Protein AF-A0A6J5TDZ0-F1 (afdb_monomer)

Structure (mmCIF, N/CA/C/O backbone):
data_AF-A0A6J5TDZ0-F1
#
_entry.id   AF-A0A6J5TDZ0-F1
#
loop_
_atom_site.group_PDB
_atom_site.id
_atom_site.type_symbol
_atom_site.label_atom_id
_atom_site.label_alt_id
_atom_site.label_comp_id
_atom_site.label_asym_id
_atom_site.label_entity_id
_atom_site.label_seq_id
_atom_site.pdbx_PDB_ins_code
_atom_site.Cartn_x
_atom_site.Cartn_y
_atom_site.Cartn_z
_atom_site.occupancy
_atom_site.B_iso_or_equiv
_atom_site.auth_seq_id
_atom_site.auth_comp_id
_atom_site.auth_asym_id
_atom_site.auth_atom_id
_atom_site.pdbx_PDB_model_num
ATOM 1 N N . MET A 1 1 ? 23.806 1.402 7.571 1.00 40.41 1 MET A N 1
ATOM 2 C CA . MET A 1 1 ? 22.646 2.144 8.131 1.00 40.41 1 MET A CA 1
ATOM 3 C C . MET A 1 1 ? 21.369 1.273 8.211 1.00 40.41 1 MET A C 1
ATOM 5 O O . MET A 1 1 ? 20.339 1.645 7.665 1.00 40.41 1 MET A O 1
ATOM 9 N N . ARG A 1 2 ? 21.398 0.113 8.899 1.00 49.47 2 ARG A N 1
ATOM 10 C CA . ARG A 1 2 ? 20.265 -0.851 8.990 1.00 49.47 2 ARG A CA 1
ATOM 11 C C . ARG A 1 2 ? 19.306 -0.626 10.178 1.00 49.47 2 ARG A C 1
ATOM 13 O O . ARG A 1 2 ? 18.254 -1.249 10.223 1.00 49.47 2 ARG A O 1
ATOM 20 N N . SER A 1 3 ? 19.619 0.272 11.116 1.00 47.19 3 SER A N 1
ATOM 21 C CA . SER A 1 3 ? 18.856 0.415 12.373 1.00 47.19 3 SER A CA 1
ATOM 22 C C . SER A 1 3 ? 17.467 1.052 12.222 1.00 47.19 3 SER A C 1
ATOM 24 O O . SER A 1 3 ? 16.607 0.864 13.075 1.00 47.19 3 SER A O 1
ATOM 26 N N . GLY A 1 4 ? 17.207 1.776 11.128 1.00 51.00 4 GLY A N 1
ATOM 27 C CA . GLY A 1 4 ? 15.941 2.494 10.943 1.00 51.00 4 GLY A CA 1
ATOM 28 C C . GLY A 1 4 ? 14.736 1.609 10.605 1.00 51.00 4 GLY A C 1
ATOM 29 O O . GLY A 1 4 ? 13.609 2.023 10.846 1.00 51.00 4 GLY A O 1
ATOM 30 N N . THR A 1 5 ? 14.938 0.409 10.052 1.00 53.19 5 THR A N 1
ATOM 31 C CA . THR A 1 5 ? 13.831 -0.474 9.638 1.00 53.19 5 THR A CA 1
ATOM 32 C C . THR A 1 5 ? 13.304 -1.338 10.783 1.00 53.19 5 THR A C 1
ATOM 34 O O . THR A 1 5 ? 12.101 -1.577 10.838 1.00 53.19 5 THR A O 1
ATOM 37 N N . CYS A 1 6 ? 14.162 -1.755 11.725 1.00 53.25 6 CYS A N 1
ATOM 38 C CA . CYS A 1 6 ? 13.733 -2.500 12.919 1.00 53.25 6 CYS A CA 1
ATOM 39 C C . CYS A 1 6 ? 12.890 -1.635 13.864 1.00 53.25 6 CYS A C 1
ATOM 41 O O . CYS A 1 6 ? 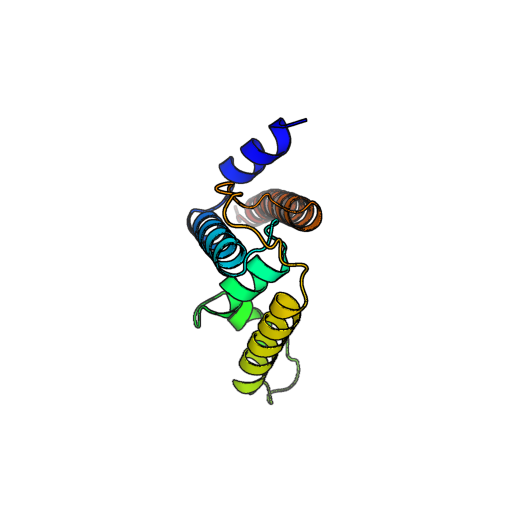11.834 -2.075 14.308 1.00 53.25 6 CYS A O 1
ATOM 43 N N . ALA A 1 7 ? 13.298 -0.384 14.106 1.00 55.41 7 ALA A N 1
ATOM 44 C CA . ALA A 1 7 ? 12.546 0.535 14.965 1.00 55.41 7 ALA A CA 1
ATOM 45 C C . ALA A 1 7 ? 11.157 0.878 14.395 1.00 55.41 7 ALA A C 1
ATOM 47 O O . ALA A 1 7 ? 10.223 1.141 15.146 1.00 55.41 7 ALA A O 1
ATOM 48 N N . VAL A 1 8 ? 10.998 0.853 13.065 1.00 58.56 8 VAL A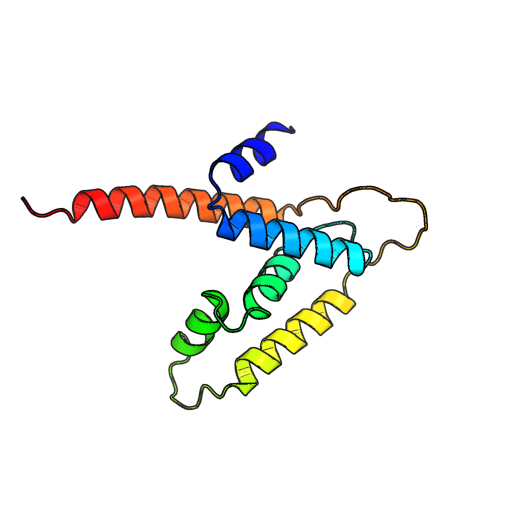 N 1
ATOM 49 C CA . VAL A 1 8 ? 9.695 1.074 12.426 1.00 58.56 8 VAL A CA 1
ATOM 50 C C . VAL A 1 8 ? 8.736 -0.086 12.685 1.00 58.56 8 VAL A C 1
ATOM 52 O O . VAL A 1 8 ? 7.568 0.156 12.962 1.00 58.56 8 VAL A O 1
ATOM 55 N N . GLN A 1 9 ? 9.213 -1.333 12.632 1.00 58.69 9 GLN A N 1
ATOM 56 C CA . GLN A 1 9 ? 8.363 -2.514 12.822 1.00 58.69 9 GLN A CA 1
ATOM 57 C C . GLN A 1 9 ? 7.905 -2.706 14.274 1.00 58.69 9 GLN A C 1
ATOM 59 O O . GLN A 1 9 ? 6.796 -3.181 14.492 1.00 58.69 9 GLN A O 1
ATOM 64 N N . GLN A 1 10 ? 8.715 -2.297 15.253 1.00 59.66 10 GLN A N 1
ATOM 65 C CA . GLN A 1 10 ? 8.424 -2.483 16.681 1.00 59.66 10 GLN A CA 1
ATOM 66 C C . GLN A 1 10 ? 7.285 -1.601 17.222 1.00 59.66 10 GLN A C 1
ATOM 68 O O . GLN A 1 10 ? 6.824 -1.825 18.334 1.00 59.66 10 GLN A O 1
ATOM 73 N N . THR A 1 11 ? 6.816 -0.608 16.461 1.00 70.62 11 THR A N 1
ATOM 74 C CA . THR A 1 11 ? 5.731 0.302 16.887 1.00 70.62 11 THR A CA 1
ATOM 75 C C . THR A 1 11 ? 4.453 0.144 16.063 1.00 70.62 11 THR A C 1
ATOM 77 O O . THR A 1 11 ? 3.506 0.904 16.247 1.00 70.62 11 THR A O 1
ATOM 80 N N . LEU A 1 12 ? 4.415 -0.798 15.118 1.00 79.19 12 LEU A N 1
ATOM 81 C CA . LEU A 1 12 ? 3.229 -1.011 14.293 1.00 79.19 12 LEU A CA 1
ATOM 82 C C . LEU A 1 12 ? 2.157 -1.773 15.064 1.00 79.19 12 LEU A C 1
ATOM 84 O O . LEU A 1 12 ? 2.445 -2.743 15.762 1.00 79.19 12 LEU A O 1
ATOM 88 N N . THR A 1 13 ? 0.898 -1.388 14.860 1.00 86.25 13 THR A N 1
ATOM 89 C CA . THR A 1 13 ? -0.231 -2.224 15.273 1.00 86.25 13 THR A CA 1
ATOM 90 C C . THR A 1 13 ? -0.210 -3.549 14.505 1.00 86.25 13 THR A C 1
ATOM 92 O O . THR A 1 13 ? 0.301 -3.626 13.381 1.00 86.25 13 THR A O 1
ATOM 95 N N . ALA A 1 14 ? -0.804 -4.598 15.082 1.00 87.50 14 ALA A N 1
ATOM 96 C CA . ALA A 1 14 ? -0.903 -5.907 14.431 1.00 87.50 14 ALA A CA 1
ATOM 97 C C . ALA A 1 14 ? -1.578 -5.818 13.047 1.00 87.50 14 ALA A C 1
ATOM 99 O O . ALA A 1 14 ? -1.132 -6.443 12.083 1.00 87.50 14 ALA A O 1
ATOM 100 N N . GLU A 1 15 ? -2.605 -4.973 12.920 1.00 87.69 15 GLU A N 1
ATOM 101 C CA . GLU A 1 15 ? -3.291 -4.713 11.653 1.00 87.69 15 GLU A CA 1
ATOM 102 C C . GLU A 1 15 ? -2.366 -4.058 10.619 1.00 87.69 15 GLU A C 1
ATOM 104 O O . GLU A 1 15 ? -2.294 -4.510 9.474 1.00 87.69 15 GLU A O 1
ATOM 109 N N . ALA A 1 16 ? -1.605 -3.031 11.016 1.00 89.50 16 ALA A N 1
ATOM 110 C CA . ALA A 1 16 ? -0.666 -2.354 10.124 1.00 89.50 16 ALA A CA 1
ATOM 111 C C . ALA A 1 16 ? 0.461 -3.295 9.664 1.00 89.50 16 ALA A C 1
ATOM 113 O O . ALA A 1 16 ? 0.832 -3.297 8.486 1.00 89.50 16 ALA A O 1
ATOM 114 N N . ALA A 1 17 ? 0.968 -4.141 10.565 1.00 91.19 17 ALA A N 1
ATOM 115 C CA . ALA A 1 17 ? 1.947 -5.170 10.227 1.00 91.19 17 ALA A CA 1
ATOM 116 C C . ALA A 1 17 ? 1.380 -6.194 9.226 1.00 91.19 17 ALA A C 1
ATOM 118 O O . ALA A 1 17 ? 2.054 -6.549 8.252 1.00 91.19 17 ALA A O 1
ATOM 119 N N . SER A 1 18 ? 0.124 -6.617 9.408 1.00 92.19 18 SER A N 1
ATOM 120 C CA . SER A 1 18 ? -0.570 -7.513 8.476 1.00 92.19 18 SER A CA 1
ATOM 121 C C . SER A 1 18 ? -0.703 -6.896 7.077 1.00 92.19 18 SER A C 1
ATOM 123 O O . SER A 1 18 ? -0.338 -7.521 6.077 1.00 92.19 18 SER A O 1
ATOM 125 N N . VAL A 1 19 ? -1.108 -5.624 6.987 1.00 93.81 19 VAL A N 1
ATOM 126 C CA . VAL A 1 19 ? -1.185 -4.887 5.712 1.00 93.81 19 VAL A CA 1
ATOM 127 C C . VAL A 1 19 ? 0.173 -4.837 5.007 1.00 93.81 19 VAL A C 1
ATOM 129 O O . VAL A 1 19 ? 0.247 -5.076 3.797 1.00 93.81 19 VAL A O 1
ATOM 132 N N . LEU A 1 20 ? 1.267 -4.579 5.731 1.00 93.94 20 LEU A N 1
ATOM 133 C CA . LEU A 1 20 ? 2.612 -4.596 5.142 1.00 93.94 20 LEU A CA 1
ATOM 134 C C . LEU A 1 20 ? 3.008 -5.993 4.644 1.00 93.94 20 LEU A C 1
ATOM 136 O O . LEU A 1 20 ? 3.563 -6.111 3.550 1.00 93.94 20 LEU A O 1
ATOM 140 N N . LYS A 1 21 ? 2.675 -7.057 5.382 1.00 94.00 21 LYS A N 1
ATOM 141 C CA . LYS A 1 21 ? 2.921 -8.448 4.962 1.00 94.00 21 LYS A CA 1
ATOM 142 C C . LYS A 1 21 ? 2.155 -8.808 3.684 1.00 94.00 21 LYS A C 1
ATOM 144 O O . LYS A 1 21 ? 2.710 -9.430 2.770 1.00 94.00 21 LYS A O 1
ATOM 149 N N . HIS A 1 22 ? 0.897 -8.389 3.579 1.00 95.50 22 HIS A N 1
ATOM 150 C CA . HIS A 1 22 ? 0.105 -8.564 2.362 1.00 95.50 22 HIS A CA 1
ATOM 151 C C . HIS A 1 22 ? 0.672 -7.749 1.190 1.00 95.50 22 HIS A C 1
ATOM 153 O O . HIS A 1 22 ? 0.774 -8.272 0.080 1.00 95.50 22 HIS A O 1
ATOM 159 N N . SER A 1 23 ? 1.140 -6.526 1.449 1.00 96.00 23 SER A N 1
ATOM 160 C CA . SER A 1 23 ? 1.781 -5.662 0.445 1.00 96.00 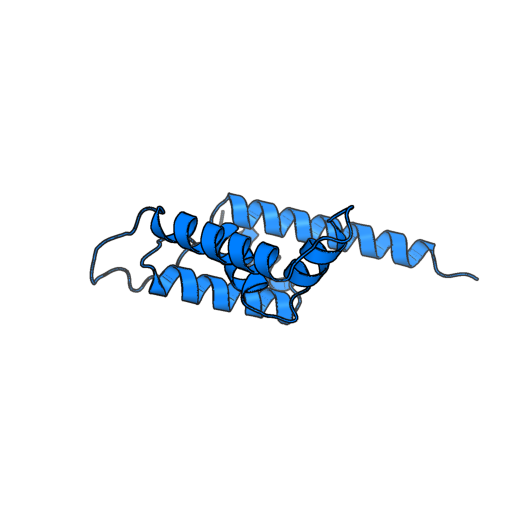23 SER A CA 1
ATOM 161 C C . SER A 1 23 ? 3.090 -6.256 -0.085 1.00 96.00 23 SER A C 1
ATOM 163 O O . SER A 1 23 ? 3.362 -6.201 -1.283 1.00 96.00 23 SER A O 1
ATOM 165 N N . LEU A 1 24 ? 3.879 -6.881 0.792 1.00 94.94 24 LEU A N 1
ATOM 166 C CA . LEU A 1 24 ? 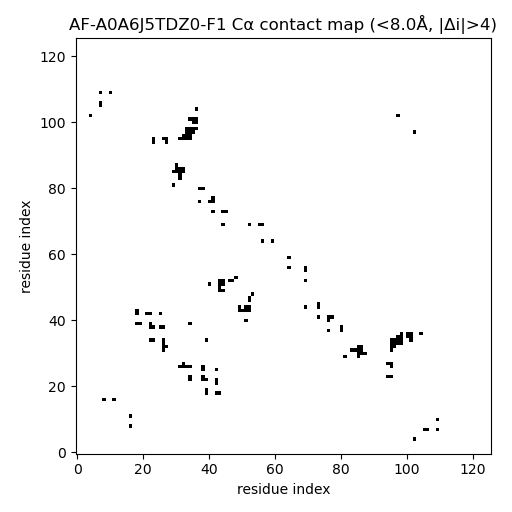5.098 -7.611 0.440 1.00 94.94 24 LEU A CA 1
ATOM 167 C C . LEU A 1 24 ? 4.794 -8.818 -0.452 1.00 94.94 24 LEU A C 1
ATOM 169 O O . LEU A 1 24 ? 5.456 -9.044 -1.465 1.00 94.94 24 LEU A O 1
ATOM 173 N N . SER A 1 25 ? 3.744 -9.562 -0.102 1.00 94.50 25 SER A N 1
ATOM 174 C CA . SER A 1 25 ? 3.264 -10.689 -0.906 1.00 94.50 25 SER A CA 1
ATOM 175 C C . SER A 1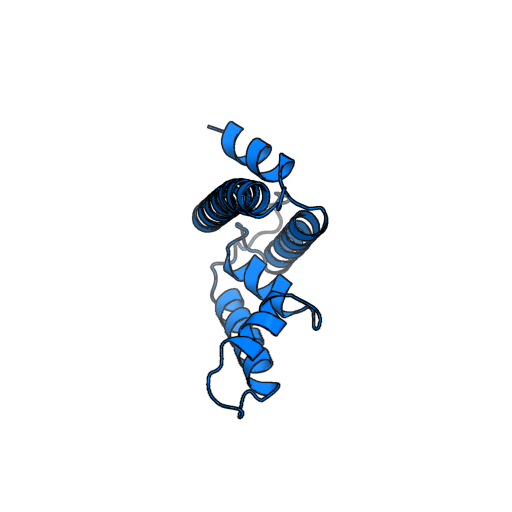 25 ? 2.774 -10.227 -2.283 1.00 94.50 25 SER A C 1
ATOM 177 O O . SER A 1 25 ? 3.033 -10.893 -3.283 1.00 94.50 25 SER A O 1
ATOM 179 N N . LEU A 1 26 ? 2.101 -9.072 -2.353 1.00 95.38 26 LEU A N 1
ATOM 180 C CA . LEU A 1 26 ? 1.655 -8.464 -3.606 1.00 95.38 26 LEU A CA 1
ATOM 181 C C . LEU A 1 26 ? 2.836 -8.057 -4.499 1.00 95.38 26 LEU A C 1
ATOM 183 O O . LEU A 1 26 ? 2.830 -8.394 -5.680 1.00 95.38 26 LEU A O 1
ATOM 187 N N . ALA A 1 27 ? 3.851 -7.386 -3.943 1.00 94.69 27 ALA A N 1
ATOM 188 C CA . ALA A 1 27 ? 5.057 -7.000 -4.682 1.00 94.69 27 ALA A CA 1
ATOM 189 C C . ALA A 1 27 ? 5.781 -8.226 -5.255 1.00 94.69 27 ALA A C 1
ATOM 191 O O . ALA A 1 27 ? 6.125 -8.247 -6.436 1.00 94.69 27 ALA A O 1
ATOM 192 N N . ARG A 1 28 ? 5.919 -9.289 -4.449 1.00 92.62 28 ARG A N 1
ATOM 193 C CA . ARG A 1 28 ? 6.537 -10.545 -4.890 1.00 92.62 28 ARG A CA 1
ATOM 194 C C . ARG A 1 28 ? 5.776 -11.196 -6.040 1.00 92.62 28 ARG A C 1
ATOM 196 O O . ARG A 1 28 ? 6.390 -11.544 -7.039 1.00 92.62 28 ARG A O 1
ATOM 203 N N . ARG A 1 29 ? 4.450 -11.344 -5.921 1.00 92.44 29 ARG A N 1
ATOM 204 C CA . ARG A 1 29 ? 3.624 -11.948 -6.985 1.00 92.44 29 ARG A CA 1
ATOM 205 C C . ARG A 1 29 ? 3.692 -11.171 -8.300 1.00 92.44 29 ARG A C 1
ATOM 207 O O . ARG A 1 29 ? 3.487 -11.763 -9.349 1.00 92.44 29 ARG A O 1
ATOM 214 N N . ARG A 1 30 ? 3.966 -9.866 -8.240 1.00 92.50 30 ARG A N 1
ATOM 215 C CA . ARG A 1 30 ? 4.131 -9.005 -9.417 1.00 92.50 30 ARG A CA 1
ATOM 216 C C . ARG A 1 30 ? 5.570 -8.905 -9.930 1.00 92.50 30 ARG A C 1
ATOM 218 O O . ARG A 1 30 ? 5.802 -8.212 -10.909 1.00 92.50 30 ARG A O 1
ATOM 225 N N . GLY A 1 31 ? 6.534 -9.576 -9.296 1.00 91.94 31 GLY A N 1
ATOM 226 C CA . GLY A 1 31 ? 7.941 -9.498 -9.701 1.00 91.94 31 GLY A CA 1
ATOM 227 C C . GLY A 1 31 ? 8.569 -8.121 -9.458 1.00 91.94 31 GLY A C 1
ATOM 228 O O . GLY A 1 31 ? 9.480 -7.718 -10.181 1.00 91.94 31 GLY A O 1
ATOM 229 N N . HIS A 1 32 ? 8.074 -7.376 -8.465 1.00 93.62 32 HIS A N 1
ATOM 230 C CA . HIS A 1 32 ? 8.613 -6.070 -8.093 1.00 93.62 32 HIS A CA 1
ATOM 231 C C . HIS A 1 32 ? 9.702 -6.213 -7.022 1.00 93.62 32 HIS A C 1
ATOM 233 O O . HIS A 1 32 ? 9.480 -6.813 -5.968 1.00 93.62 32 HIS A O 1
ATOM 239 N N . ALA A 1 33 ? 10.859 -5.584 -7.247 1.00 92.50 33 ALA A N 1
ATOM 240 C CA . ALA A 1 33 ? 11.995 -5.613 -6.317 1.00 92.50 33 ALA A CA 1
ATOM 241 C C . ALA A 1 33 ? 11.754 -4.840 -5.001 1.00 92.50 33 ALA A C 1
ATOM 243 O O . ALA A 1 33 ? 12.464 -5.044 -4.008 1.00 92.50 33 ALA A O 1
ATOM 244 N N . GLN A 1 34 ? 10.765 -3.937 -4.984 1.00 93.62 34 GLN A N 1
ATOM 245 C CA . GLN A 1 34 ? 10.466 -3.073 -3.845 1.00 93.62 34 GLN A CA 1
ATOM 246 C C . GLN A 1 34 ? 8.974 -3.019 -3.512 1.00 93.62 34 GLN A C 1
ATOM 248 O O . GLN A 1 34 ? 8.119 -2.903 -4.391 1.00 93.62 34 GLN A O 1
ATOM 253 N N . VAL A 1 35 ? 8.671 -2.990 -2.215 1.00 95.94 35 VAL A N 1
ATOM 254 C CA . VAL A 1 35 ? 7.366 -2.581 -1.695 1.00 95.94 35 VAL A CA 1
ATOM 255 C C . VAL A 1 35 ? 7.320 -1.058 -1.644 1.00 95.94 35 VAL A C 1
ATOM 257 O O . VAL A 1 35 ? 8.114 -0.409 -0.963 1.00 95.94 35 VAL A O 1
ATOM 260 N N . THR A 1 36 ? 6.361 -0.484 -2.360 1.00 97.00 36 THR A N 1
ATOM 261 C CA . THR A 1 36 ? 6.142 0.966 -2.466 1.00 97.00 36 THR A CA 1
ATOM 262 C C . THR A 1 36 ? 4.845 1.379 -1.760 1.00 97.00 36 THR A C 1
ATOM 264 O O . THR A 1 36 ? 3.998 0.517 -1.507 1.00 97.00 36 THR A O 1
ATOM 267 N N . PRO A 1 37 ? 4.616 2.681 -1.485 1.00 97.31 37 PRO A N 1
ATOM 268 C CA . PRO A 1 37 ? 3.334 3.149 -0.948 1.00 97.31 37 PRO A CA 1
ATOM 269 C C . PRO A 1 37 ? 2.120 2.720 -1.783 1.00 97.31 37 PRO A C 1
ATOM 271 O O . PRO A 1 37 ? 1.055 2.478 -1.228 1.00 97.31 37 PRO A O 1
ATOM 274 N N . LEU A 1 38 ? 2.292 2.547 -3.099 1.00 97.44 38 LEU A N 1
ATOM 275 C CA . LEU A 1 38 ? 1.240 2.070 -3.996 1.00 97.44 38 LEU A CA 1
ATOM 276 C C . LEU A 1 38 ? 0.779 0.639 -3.662 1.00 97.44 38 LEU A C 1
ATOM 278 O O . LEU A 1 38 ? -0.414 0.358 -3.704 1.00 97.44 38 LEU A O 1
ATOM 282 N N . HIS A 1 39 ? 1.696 -0.252 -3.266 1.00 97.44 39 HIS A N 1
ATOM 283 C CA . HIS A 1 39 ? 1.343 -1.609 -2.829 1.00 97.44 39 HIS A CA 1
ATOM 284 C C . HIS A 1 39 ? 0.508 -1.590 -1.545 1.00 97.44 39 HIS A C 1
ATOM 286 O O . HIS A 1 39 ? -0.448 -2.355 -1.414 1.00 97.44 39 HIS A O 1
ATOM 292 N N . VAL A 1 40 ? 0.854 -0.694 -0.617 1.00 96.62 40 VAL A N 1
ATOM 293 C CA . VAL A 1 40 ? 0.134 -0.514 0.649 1.00 96.62 40 VAL A CA 1
ATOM 294 C C . VAL A 1 40 ? -1.249 0.078 0.403 1.00 96.62 40 VAL A C 1
ATOM 296 O O . VAL A 1 40 ? -2.233 -0.445 0.920 1.00 96.62 40 VAL A O 1
ATOM 299 N N . ALA A 1 41 ? -1.348 1.110 -0.438 1.00 95.94 41 ALA A N 1
ATOM 300 C CA . ALA A 1 41 ? -2.622 1.717 -0.814 1.00 95.94 41 ALA A CA 1
ATOM 301 C C . ALA A 1 41 ? -3.557 0.711 -1.504 1.00 95.94 41 ALA A C 1
ATOM 303 O O . ALA A 1 41 ? -4.722 0.607 -1.124 1.00 95.94 41 ALA A O 1
ATOM 304 N N . ALA A 1 42 ? -3.042 -0.081 -2.451 1.00 95.69 42 ALA A N 1
ATOM 305 C CA . ALA A 1 42 ? -3.808 -1.145 -3.099 1.00 95.69 42 ALA A CA 1
ATOM 306 C C . ALA A 1 42 ? -4.290 -2.199 -2.093 1.00 95.69 42 ALA A C 1
ATOM 308 O O . ALA A 1 42 ? -5.472 -2.522 -2.066 1.00 95.69 42 ALA A O 1
ATOM 309 N N . THR A 1 43 ? -3.402 -2.675 -1.216 1.00 95.56 43 THR A N 1
ATOM 310 C CA . THR A 1 43 ? -3.742 -3.665 -0.180 1.00 95.56 43 THR A CA 1
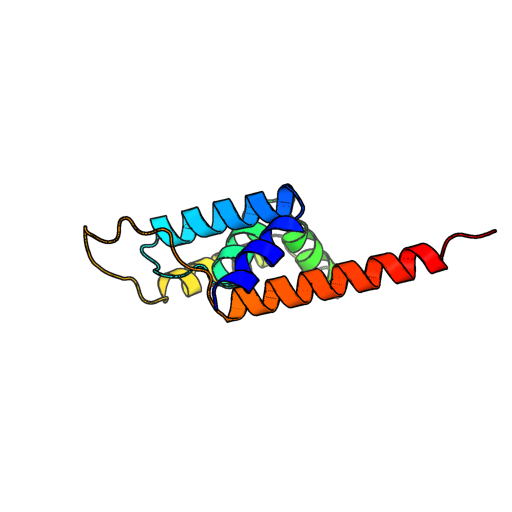ATOM 311 C C . THR A 1 43 ? -4.823 -3.153 0.772 1.00 95.56 43 THR A C 1
ATOM 313 O O . THR A 1 43 ? -5.771 -3.876 1.073 1.00 95.56 43 THR A O 1
ATOM 316 N N . LEU A 1 44 ? -4.708 -1.904 1.231 1.00 93.62 44 LEU A N 1
ATOM 317 C CA . LEU A 1 44 ? -5.724 -1.277 2.072 1.00 93.62 44 LEU A CA 1
ATOM 318 C C . LEU A 1 44 ? -7.054 -1.168 1.324 1.00 93.62 44 LEU A C 1
ATOM 320 O O . LEU A 1 44 ? -8.091 -1.515 1.877 1.00 93.62 44 LEU A O 1
ATOM 324 N N . LEU A 1 45 ? -7.051 -0.718 0.069 1.00 91.88 45 LEU A N 1
ATOM 325 C CA . LEU A 1 45 ? -8.287 -0.502 -0.682 1.00 91.88 45 LEU A CA 1
ATOM 326 C C . LEU A 1 45 ? -9.004 -1.807 -1.074 1.00 91.88 45 LEU A C 1
ATOM 328 O O . LEU A 1 45 ? -10.232 -1.809 -1.145 1.00 91.88 45 LEU A O 1
ATOM 332 N N . SER A 1 46 ? -8.275 -2.912 -1.270 1.00 89.31 46 SER A N 1
ATOM 333 C CA . SER A 1 46 ? -8.870 -4.215 -1.608 1.00 89.31 46 SER A CA 1
ATOM 334 C C . SER A 1 46 ? -9.728 -4.815 -0.488 1.00 89.31 46 SER A C 1
ATOM 336 O O . SER A 1 46 ? -10.598 -5.643 -0.763 1.00 89.31 46 SER A O 1
ATOM 338 N N . SER A 1 47 ? -9.544 -4.398 0.771 1.00 85.94 47 SER A N 1
ATOM 339 C CA . SER A 1 47 ? -10.471 -4.777 1.841 1.00 85.94 47 SER A CA 1
ATOM 340 C C . SER A 1 47 ? -11.686 -3.850 1.852 1.00 85.94 47 SER A C 1
ATOM 342 O O . SER A 1 47 ? -11.571 -2.633 2.020 1.00 85.94 47 SER A O 1
ATOM 344 N N . ARG A 1 48 ? -12.888 -4.432 1.733 1.00 77.88 48 ARG A N 1
ATOM 345 C CA . ARG A 1 48 ? -14.150 -3.671 1.733 1.00 77.88 48 ARG A CA 1
ATOM 346 C C . ARG A 1 48 ? -14.395 -2.909 3.033 1.00 77.88 48 ARG A C 1
ATOM 348 O O . ARG A 1 48 ? -15.118 -1.913 2.988 1.00 77.88 48 ARG A O 1
ATOM 355 N N . THR A 1 49 ? -13.818 -3.370 4.141 1.00 81.62 49 THR A N 1
ATOM 356 C CA . THR A 1 49 ? -13.965 -2.796 5.486 1.00 81.62 49 THR A CA 1
ATOM 357 C C . THR A 1 49 ? -12.804 -1.882 5.874 1.00 81.62 49 THR A C 1
ATOM 359 O O . THR A 1 49 ? -12.772 -1.382 6.998 1.00 81.62 49 THR A O 1
ATOM 362 N N . SER A 1 50 ? -11.853 -1.625 4.968 1.00 84.75 50 SER A N 1
ATOM 363 C CA . SER A 1 50 ? -10.681 -0.828 5.309 1.00 84.75 50 SER A CA 1
ATOM 364 C C . SER A 1 50 ? -11.016 0.623 5.637 1.00 84.75 50 SER A C 1
ATOM 366 O O . SER A 1 50 ? -11.913 1.250 5.060 1.00 84.75 50 SER A O 1
ATOM 368 N N . LEU A 1 51 ? -10.222 1.187 6.547 1.00 86.50 51 LEU A N 1
ATOM 369 C CA . LEU A 1 51 ? -10.293 2.601 6.898 1.00 86.50 51 LEU A CA 1
ATOM 370 C C . LEU A 1 51 ? -10.048 3.501 5.685 1.00 86.50 51 LEU A C 1
ATOM 372 O O . LEU A 1 51 ? -10.715 4.521 5.564 1.00 86.50 51 LEU A O 1
ATOM 376 N N . LEU A 1 52 ? -9.163 3.102 4.762 1.00 88.12 52 LEU A N 1
ATOM 377 C CA . LEU A 1 52 ? -8.892 3.862 3.540 1.00 88.12 52 LEU A CA 1
ATOM 378 C C . LEU A 1 52 ? -10.151 3.996 2.681 1.00 88.12 52 LEU A C 1
ATOM 380 O O . LEU A 1 52 ? -10.494 5.098 2.269 1.00 88.12 52 LEU A O 1
ATOM 384 N N . ARG A 1 53 ? -10.888 2.901 2.467 1.00 86.44 53 ARG A N 1
ATOM 385 C CA . ARG A 1 53 ? -12.124 2.931 1.679 1.00 86.44 53 ARG A CA 1
ATOM 386 C C . ARG A 1 53 ? -13.187 3.815 2.332 1.00 86.44 53 ARG A C 1
ATOM 388 O O . ARG A 1 53 ? -13.815 4.622 1.652 1.00 86.44 53 ARG A O 1
ATOM 395 N N . ARG A 1 54 ? -13.356 3.706 3.655 1.00 86.56 54 ARG A N 1
ATOM 396 C CA . ARG A 1 54 ? -14.273 4.564 4.427 1.00 86.56 54 ARG A CA 1
ATOM 397 C C . ARG A 1 54 ? -13.865 6.036 4.359 1.00 86.56 54 ARG A C 1
ATOM 399 O O . ARG A 1 54 ? -14.728 6.889 4.190 1.00 86.56 54 ARG A O 1
ATOM 406 N N . ALA A 1 55 ? -12.571 6.329 4.469 1.00 87.31 55 ALA A N 1
ATOM 407 C CA . ALA A 1 55 ? -12.037 7.681 4.363 1.00 87.31 55 ALA A CA 1
ATOM 408 C C . ALA A 1 55 ? -12.279 8.271 2.967 1.00 87.31 55 ALA A C 1
ATOM 410 O O . ALA A 1 55 ? -12.769 9.391 2.879 1.00 87.31 55 ALA A O 1
ATOM 411 N N . CYS A 1 56 ? -12.040 7.502 1.898 1.00 85.88 56 CYS A N 1
ATOM 412 C CA . CYS A 1 56 ? -12.326 7.928 0.526 1.00 85.88 56 CYS A CA 1
ATOM 413 C C . CYS A 1 56 ? -13.807 8.266 0.308 1.00 85.88 56 CYS A C 1
ATOM 415 O O . CYS A 1 56 ? -14.106 9.224 -0.392 1.00 85.88 56 CYS A O 1
ATOM 417 N N . LEU A 1 57 ? -14.732 7.500 0.899 1.00 81.62 57 LEU A N 1
ATOM 418 C CA . LEU A 1 57 ? -16.168 7.792 0.805 1.00 81.62 57 LEU A CA 1
ATOM 419 C C . LEU A 1 57 ? -16.552 9.054 1.593 1.00 81.62 57 LEU A C 1
ATOM 421 O O . LEU A 1 57 ? -17.381 9.828 1.129 1.00 81.62 57 LEU A O 1
ATOM 425 N N . LYS A 1 58 ? -15.941 9.270 2.767 1.00 83.06 58 LYS A N 1
ATOM 426 C CA . LYS A 1 58 ? -16.188 10.446 3.620 1.00 83.06 58 LYS A CA 1
ATOM 427 C C . LYS A 1 58 ? -15.591 11.740 3.069 1.00 83.06 58 LYS A C 1
ATOM 429 O O . LYS A 1 58 ? -16.127 12.805 3.338 1.00 83.06 58 LYS A O 1
ATOM 434 N N . SER A 1 59 ? -14.473 11.670 2.349 1.00 81.44 59 SER A N 1
ATOM 435 C CA . SER A 1 59 ? -13.764 12.853 1.846 1.00 81.44 59 SER A CA 1
ATOM 436 C C . SER A 1 59 ? -14.432 13.507 0.635 1.00 81.44 59 SER A C 1
ATOM 438 O O . SER A 1 59 ? -13.928 14.508 0.138 1.00 81.44 59 SER A O 1
ATOM 440 N N . GLN A 1 60 ? -15.509 12.923 0.111 1.00 75.38 60 GLN A N 1
ATOM 441 C CA . GLN A 1 60 ? -16.220 13.435 -1.054 1.00 75.38 60 GLN A CA 1
ATOM 442 C C . GLN A 1 60 ? -17.323 14.408 -0.594 1.00 75.38 60 GLN A C 1
ATOM 444 O O . GLN A 1 60 ? -18.258 13.981 0.082 1.00 75.38 60 GLN A O 1
ATOM 449 N N . PRO A 1 61 ? -17.235 15.705 -0.946 1.00 67.69 61 PRO A N 1
ATOM 450 C CA . PRO A 1 61 ? -18.160 16.742 -0.478 1.00 67.69 61 PRO A CA 1
ATOM 451 C C . PRO A 1 61 ? -19.549 16.689 -1.136 1.00 67.69 61 PRO A C 1
ATOM 453 O O . PRO A 1 61 ? -20.448 17.417 -0.725 1.00 67.69 61 PRO A O 1
ATOM 456 N N . HIS A 1 62 ? -19.744 15.849 -2.156 1.00 63.41 62 HIS A N 1
ATOM 457 C CA . HIS A 1 62 ? -21.008 15.718 -2.874 1.00 63.41 62 HIS A CA 1
ATOM 458 C C . HIS A 1 62 ? -21.570 14.307 -2.689 1.00 63.41 62 HIS A C 1
ATOM 460 O O . HIS A 1 62 ? -20.846 13.328 -2.847 1.00 63.41 62 HIS A O 1
ATOM 466 N N . GLN A 1 63 ? -22.866 14.188 -2.383 1.00 56.94 63 GLN A N 1
ATOM 467 C CA . GLN A 1 63 ? -23.563 12.923 -2.080 1.00 56.94 63 GLN A CA 1
ATOM 468 C C . GLN A 1 63 ? -23.611 11.901 -3.239 1.00 56.94 63 GLN A C 1
ATOM 470 O O . GLN A 1 63 ? -24.279 10.876 -3.146 1.00 56.94 63 GLN A O 1
ATOM 475 N N . THR A 1 64 ? -22.887 12.138 -4.331 1.00 57.25 64 THR A N 1
ATOM 476 C CA . THR A 1 64 ? -22.769 11.240 -5.485 1.00 57.25 64 THR A CA 1
ATOM 477 C C . THR A 1 64 ? -21.554 10.311 -5.392 1.00 57.25 64 THR A C 1
ATOM 479 O O . THR A 1 64 ? -21.103 9.779 -6.410 1.00 57.25 64 THR A O 1
ATOM 482 N N . SER A 1 65 ? -21.024 10.087 -4.181 1.00 56.81 65 SER A N 1
ATOM 483 C CA . SER A 1 65 ? -19.956 9.131 -3.841 1.00 56.81 65 SER A CA 1
ATOM 484 C C . SER A 1 65 ? -20.380 7.689 -4.133 1.00 56.81 65 SER A C 1
ATOM 486 O O . SER A 1 65 ? -20.642 6.882 -3.241 1.00 56.81 65 SER A O 1
ATOM 488 N N . HIS A 1 66 ? -20.493 7.354 -5.412 1.00 60.19 66 HIS A N 1
ATOM 489 C CA . HIS A 1 66 ? -20.953 6.056 -5.863 1.00 60.19 66 HIS A CA 1
ATOM 490 C C . HIS A 1 66 ? -19.898 4.999 -5.490 1.00 60.19 66 HIS A C 1
ATOM 492 O O . HIS A 1 66 ? -18.698 5.253 -5.654 1.00 60.19 66 HIS A O 1
ATOM 498 N N . PRO A 1 67 ? -20.292 3.770 -5.099 1.00 65.62 67 PRO A N 1
ATOM 499 C CA . PRO A 1 67 ? -19.386 2.624 -4.932 1.00 65.62 67 PRO A CA 1
ATOM 500 C C . PRO A 1 67 ? -18.365 2.416 -6.070 1.00 65.62 67 PRO A C 1
ATOM 502 O O . PRO A 1 67 ? -17.327 1.782 -5.871 1.00 65.62 67 PRO A O 1
ATOM 505 N N . LEU A 1 68 ? -18.652 2.972 -7.251 1.00 72.25 68 LEU A N 1
ATOM 506 C CA . LEU A 1 68 ? -17.818 2.946 -8.445 1.00 72.25 68 LEU A CA 1
ATOM 507 C C . LEU A 1 68 ? -16.525 3.762 -8.303 1.00 72.25 68 LEU A C 1
ATOM 509 O O . LEU A 1 68 ? -15.540 3.390 -8.925 1.00 72.25 68 LEU A O 1
ATOM 513 N N . GLN A 1 69 ? -16.461 4.806 -7.468 1.00 80.19 69 GLN A N 1
ATOM 514 C CA . GLN A 1 69 ? -15.232 5.601 -7.312 1.00 80.19 69 GLN A CA 1
ATOM 515 C C . GLN A 1 69 ? -14.123 4.815 -6.603 1.00 80.19 69 GLN A C 1
ATOM 517 O O . GLN A 1 69 ? -12.982 4.796 -7.059 1.00 80.19 69 GLN A O 1
ATOM 522 N N . CYS A 1 70 ? -14.453 4.089 -5.527 1.00 82.94 70 CYS A N 1
ATOM 523 C CA . CYS A 1 70 ? -13.490 3.188 -4.887 1.00 82.94 70 CYS A CA 1
ATOM 524 C C . CYS A 1 70 ? -13.034 2.089 -5.851 1.00 82.94 70 CYS A C 1
ATOM 526 O O . CYS A 1 70 ? -11.871 1.697 -5.831 1.00 82.94 70 CYS A O 1
ATOM 528 N N . ARG A 1 71 ? -13.945 1.613 -6.710 1.00 85.12 71 ARG A N 1
ATOM 529 C CA . ARG A 1 71 ? -13.619 0.632 -7.744 1.00 85.12 71 ARG A CA 1
ATOM 530 C C . ARG A 1 71 ? -12.710 1.221 -8.823 1.00 85.12 71 ARG A C 1
ATOM 532 O O . ARG A 1 71 ? -11.757 0.565 -9.222 1.00 85.12 71 ARG A O 1
ATOM 539 N N . ALA A 1 72 ? -12.957 2.454 -9.256 1.00 89.81 72 ALA A N 1
ATOM 540 C CA . ALA A 1 72 ? -12.099 3.170 -10.192 1.00 89.81 72 ALA A CA 1
ATOM 541 C C . ALA A 1 72 ? -10.698 3.372 -9.603 1.00 89.81 72 ALA A C 1
ATOM 543 O O . ALA A 1 72 ? -9.709 3.087 -10.267 1.00 89.81 72 ALA A O 1
ATOM 544 N N . LEU A 1 73 ? -10.599 3.760 -8.329 1.00 90.44 73 LEU A N 1
ATOM 545 C CA . LEU A 1 73 ? -9.318 3.900 -7.640 1.00 90.44 73 LEU A CA 1
ATOM 546 C C . LEU A 1 73 ? -8.565 2.561 -7.540 1.00 90.44 73 LEU A C 1
ATOM 548 O O . LEU A 1 73 ? -7.362 2.512 -7.791 1.00 90.44 73 LEU A O 1
ATOM 552 N N . GLU A 1 74 ? -9.269 1.466 -7.243 1.00 91.50 74 GLU A N 1
ATOM 553 C CA . GLU A 1 74 ? -8.698 0.114 -7.257 1.00 91.50 74 GLU A CA 1
ATOM 554 C C . GLU A 1 74 ? -8.148 -0.252 -8.646 1.00 91.50 74 GLU A C 1
ATOM 556 O O . GLU A 1 74 ? -7.043 -0.792 -8.754 1.00 91.50 74 GLU A O 1
ATOM 561 N N . LEU A 1 75 ? -8.867 0.086 -9.721 1.00 93.50 75 LEU A N 1
ATOM 562 C CA . LEU A 1 75 ? -8.392 -0.103 -11.094 1.00 93.50 75 LEU A CA 1
ATOM 563 C C . LEU A 1 75 ? -7.155 0.755 -11.385 1.00 93.50 75 LEU A C 1
ATOM 565 O O . LEU A 1 75 ? -6.159 0.224 -11.875 1.00 93.50 75 LEU A O 1
ATOM 569 N N . CYS A 1 76 ? -7.172 2.039 -11.023 1.00 95.31 76 CYS A N 1
ATOM 570 C CA . CYS A 1 76 ? -6.039 2.947 -11.202 1.00 95.31 76 CYS A CA 1
ATOM 571 C C . CYS A 1 76 ? -4.779 2.425 -10.504 1.00 95.31 76 CYS A C 1
ATOM 573 O O . CYS A 1 76 ? -3.698 2.433 -11.092 1.00 95.31 76 CYS A O 1
ATOM 575 N N . PHE A 1 77 ? -4.906 1.911 -9.278 1.00 96.12 77 PHE A N 1
ATOM 576 C CA . PHE A 1 77 ? -3.777 1.311 -8.570 1.00 96.12 77 PHE A CA 1
ATOM 577 C C . PHE A 1 77 ? -3.254 0.057 -9.263 1.00 96.12 77 PHE A C 1
ATOM 579 O O . PHE A 1 77 ? -2.041 -0.112 -9.367 1.00 96.12 77 PHE A O 1
ATOM 586 N N . ASN A 1 78 ? -4.133 -0.810 -9.767 1.00 95.94 78 ASN A N 1
ATOM 587 C C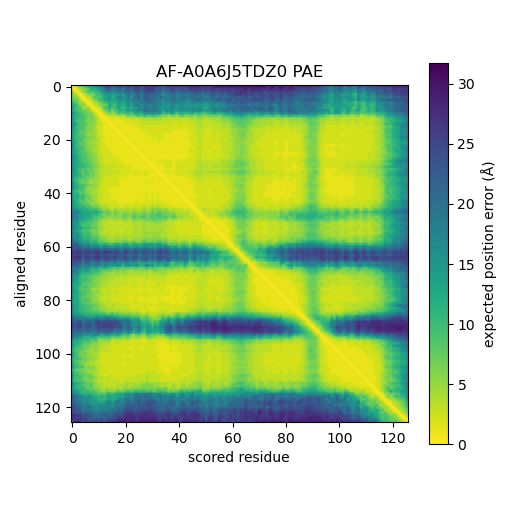A . ASN A 1 78 ? -3.713 -1.996 -10.511 1.00 95.94 78 ASN A CA 1
ATOM 588 C C . ASN A 1 78 ? -3.001 -1.634 -11.819 1.00 95.94 78 ASN A C 1
ATOM 590 O O . ASN A 1 78 ? -1.946 -2.199 -12.102 1.00 95.94 78 ASN A O 1
ATOM 594 N N . VAL A 1 79 ? -3.518 -0.658 -12.570 1.00 98.06 79 VAL A N 1
ATOM 595 C CA . VAL A 1 79 ? -2.860 -0.146 -13.780 1.00 98.06 79 VAL A CA 1
ATOM 596 C C . VAL A 1 79 ? -1.488 0.421 -13.435 1.00 98.06 79 VAL A C 1
ATOM 598 O O . VAL A 1 79 ? -0.504 0.033 -14.056 1.00 98.06 79 VAL A O 1
ATOM 601 N N . ALA A 1 80 ? -1.393 1.277 -12.417 1.00 97.50 80 ALA A N 1
ATOM 602 C CA . ALA A 1 80 ? -0.122 1.853 -11.989 1.00 97.50 80 ALA A CA 1
ATOM 603 C C . ALA A 1 80 ? 0.878 0.778 -11.527 1.00 97.50 80 ALA A C 1
ATOM 605 O O . ALA A 1 80 ? 2.060 0.868 -11.844 1.00 97.50 80 ALA A O 1
ATOM 606 N N . LEU A 1 81 ? 0.410 -0.268 -10.837 1.00 96.75 81 LEU A N 1
ATOM 607 C CA . LEU A 1 81 ? 1.249 -1.396 -10.428 1.00 96.75 81 LEU A CA 1
ATOM 608 C C . LEU A 1 81 ? 1.766 -2.186 -11.635 1.00 96.75 81 LEU A C 1
ATOM 610 O O . LEU A 1 81 ? 2.927 -2.567 -11.621 1.00 96.75 81 LEU A O 1
ATOM 614 N N . ASN A 1 82 ? 0.965 -2.367 -12.686 1.00 96.31 82 ASN A N 1
ATOM 615 C CA . ASN A 1 82 ? 1.399 -3.032 -13.922 1.00 96.31 82 ASN A CA 1
ATOM 616 C C . ASN A 1 82 ? 2.401 -2.202 -14.746 1.00 96.31 82 ASN A C 1
ATOM 618 O O . ASN A 1 82 ? 3.030 -2.734 -15.655 1.00 96.31 82 ASN A O 1
ATOM 622 N N . ARG A 1 83 ? 2.531 -0.899 -14.468 1.00 96.31 83 ARG A N 1
ATOM 623 C CA . ARG A 1 83 ? 3.510 -0.014 -15.121 1.00 96.31 83 ARG A CA 1
ATOM 624 C C . ARG A 1 83 ? 4.852 0.038 -14.391 1.00 96.31 83 ARG A C 1
ATOM 626 O O . ARG A 1 83 ? 5.774 0.674 -14.894 1.00 96.31 83 ARG A O 1
ATOM 633 N N . LEU A 1 84 ? 4.967 -0.569 -13.208 1.00 94.06 84 LEU A N 1
ATOM 634 C CA . LEU A 1 84 ? 6.228 -0.580 -12.474 1.00 94.06 84 LEU A CA 1
ATOM 635 C C . LEU A 1 84 ? 7.254 -1.493 -13.162 1.00 94.06 84 LEU A C 1
ATOM 637 O O . LEU A 1 84 ? 6.873 -2.504 -13.751 1.00 94.06 84 LEU A O 1
ATOM 641 N N . PRO A 1 85 ? 8.559 -1.180 -13.056 1.00 90.38 85 PRO A N 1
ATOM 642 C CA . PRO A 1 85 ? 9.602 -2.066 -13.549 1.00 90.38 85 PRO A CA 1
ATOM 643 C C . PRO A 1 85 ? 9.530 -3.431 -12.858 1.00 90.38 85 PRO A C 1
ATOM 645 O O . PRO A 1 85 ? 9.648 -3.535 -11.633 1.00 90.38 85 PRO A O 1
ATOM 648 N N . THR A 1 86 ? 9.356 -4.480 -13.653 1.00 88.69 86 THR A N 1
ATOM 649 C CA . THR A 1 86 ? 9.467 -5.868 -13.203 1.00 88.69 86 THR A CA 1
ATOM 650 C C . THR A 1 86 ? 10.910 -6.322 -13.340 1.00 88.69 86 THR A C 1
ATOM 652 O O . THR A 1 86 ? 11.565 -5.988 -14.326 1.00 88.69 86 THR A O 1
ATOM 655 N N . THR A 1 87 ? 11.413 -7.102 -12.390 1.00 77.88 87 THR A N 1
ATOM 656 C CA . THR A 1 87 ? 12.741 -7.713 -12.503 1.00 77.88 87 THR A CA 1
ATOM 657 C C . THR A 1 87 ? 12.580 -9.124 -13.085 1.00 77.88 87 THR A C 1
ATOM 659 O O . THR A 1 87 ? 12.136 -10.013 -12.357 1.00 77.88 87 THR A O 1
ATOM 662 N N . PRO A 1 88 ? 12.868 -9.356 -14.383 1.00 62.66 88 PRO A N 1
ATOM 663 C CA . PRO A 1 88 ? 12.751 -10.682 -14.981 1.00 62.66 88 PRO A CA 1
ATOM 664 C C . PRO A 1 88 ? 13.891 -11.577 -14.480 1.00 62.66 88 PRO A C 1
ATOM 666 O O . PRO A 1 88 ? 15.062 -11.243 -14.644 1.00 62.66 88 PRO A O 1
ATOM 669 N N . GLY A 1 89 ? 13.573 -12.719 -13.870 1.00 58.78 89 GLY A N 1
ATOM 670 C CA . GLY A 1 89 ? 14.588 -13.732 -13.576 1.00 58.78 89 GLY A CA 1
ATOM 671 C C . GLY A 1 89 ? 14.164 -14.798 -12.554 1.00 58.78 89 GLY A C 1
ATOM 672 O O . GLY A 1 89 ? 13.551 -14.443 -11.547 1.00 58.78 89 GLY A O 1
ATOM 673 N N . PRO A 1 90 ? 14.549 -16.082 -12.731 1.00 56.44 90 PRO A N 1
ATOM 674 C CA . PRO A 1 90 ? 14.234 -17.166 -11.788 1.00 56.44 90 PRO A CA 1
ATOM 675 C C . PRO A 1 90 ? 15.012 -17.135 -10.456 1.00 56.44 90 PRO A C 1
ATOM 677 O O . PRO A 1 90 ? 14.930 -18.090 -9.692 1.00 56.44 90 PRO A O 1
ATOM 680 N N . LEU A 1 91 ? 15.811 -16.099 -10.165 1.00 51.88 91 LEU A N 1
ATOM 681 C CA . LEU A 1 91 ? 16.893 -16.209 -9.171 1.00 51.88 91 LEU A CA 1
ATOM 682 C C . LEU A 1 91 ? 16.899 -15.187 -8.034 1.00 51.88 91 LEU A C 1
ATOM 684 O O . LEU A 1 91 ? 17.743 -15.290 -7.147 1.00 51.88 91 LEU A O 1
ATOM 688 N N . LEU A 1 92 ? 15.941 -14.265 -7.953 1.00 54.69 92 LEU A N 1
ATOM 689 C CA . LEU A 1 92 ? 15.811 -13.438 -6.751 1.00 54.69 92 LEU A CA 1
ATOM 690 C C . LEU A 1 92 ? 14.764 -14.036 -5.811 1.00 54.69 92 LEU A C 1
ATOM 692 O O . LEU A 1 92 ? 13.681 -13.493 -5.624 1.00 54.69 92 LEU A O 1
ATOM 696 N N . HIS A 1 93 ? 15.149 -15.116 -5.124 1.00 55.56 93 HIS A N 1
ATOM 697 C CA . HIS A 1 93 ? 14.501 -15.628 -3.903 1.00 55.56 93 HIS A CA 1
ATOM 698 C C . HIS A 1 93 ? 14.528 -14.613 -2.728 1.00 55.56 93 HIS A C 1
ATOM 700 O O . HIS A 1 93 ? 14.276 -14.961 -1.574 1.00 55.56 93 HIS A O 1
ATOM 706 N N . GLY A 1 94 ? 14.850 -13.344 -2.998 1.00 69.25 94 GLY A N 1
ATOM 707 C CA . GLY A 1 94 ? 14.921 -12.269 -2.024 1.00 69.25 94 GLY A CA 1
ATOM 708 C C . GLY A 1 94 ? 13.542 -11.710 -1.682 1.00 69.25 94 GLY A C 1
ATOM 709 O O . GLY A 1 94 ? 12.665 -11.555 -2.529 1.00 69.25 94 GLY A O 1
ATOM 710 N N . GLN A 1 95 ? 13.349 -11.374 -0.410 1.00 81.38 95 GLN A N 1
ATOM 711 C CA . GLN A 1 95 ? 12.201 -10.585 0.030 1.00 81.38 95 GLN A CA 1
ATOM 712 C C . GLN A 1 95 ? 12.276 -9.185 -0.607 1.00 81.38 95 GLN A C 1
ATOM 714 O O . GLN A 1 95 ? 13.330 -8.552 -0.493 1.00 81.38 95 GLN A O 1
ATOM 719 N N . PRO A 1 96 ? 11.198 -8.671 -1.235 1.00 89.19 96 PRO A N 1
ATOM 720 C CA . PRO A 1 96 ? 11.181 -7.297 -1.723 1.00 89.19 96 PRO A CA 1
ATOM 721 C C . PRO A 1 96 ? 11.546 -6.315 -0.604 1.00 89.19 96 PRO A C 1
ATOM 723 O O . PRO A 1 96 ? 11.040 -6.405 0.516 1.00 89.19 96 PRO A O 1
ATOM 726 N N . SER A 1 97 ? 12.430 -5.369 -0.906 1.00 92.00 97 SER A N 1
ATOM 727 C CA . SER A 1 97 ? 12.860 -4.355 0.065 1.00 92.00 97 SER A CA 1
ATOM 728 C C . SER A 1 97 ? 11.818 -3.239 0.205 1.00 92.00 97 SER A C 1
ATOM 730 O O . SER A 1 97 ? 10.973 -3.050 -0.665 1.00 92.00 97 SER A O 1
ATOM 732 N N . LEU A 1 98 ? 11.844 -2.478 1.301 1.00 93.12 98 LEU A N 1
ATOM 733 C CA . LEU A 1 98 ? 10.972 -1.306 1.443 1.00 93.12 98 LEU A CA 1
ATOM 734 C C . LEU A 1 98 ? 11.550 -0.128 0.654 1.00 93.12 98 LEU A C 1
ATOM 736 O O . LEU A 1 98 ? 12.731 0.184 0.796 1.00 93.12 98 LEU A O 1
ATOM 740 N N . SER A 1 99 ? 10.723 0.566 -0.129 1.00 95.25 99 SER A N 1
ATOM 741 C CA . SER A 1 99 ? 11.171 1.774 -0.824 1.00 95.25 99 SER A CA 1
ATOM 742 C C . SER A 1 99 ? 11.377 2.946 0.142 1.00 95.25 99 SER A C 1
ATOM 744 O O . SER A 1 99 ? 10.713 3.049 1.178 1.00 95.25 99 SER A O 1
ATOM 746 N N . ASN A 1 100 ? 12.245 3.894 -0.224 1.00 95.12 100 ASN A N 1
ATOM 747 C CA . ASN A 1 100 ? 12.494 5.100 0.577 1.00 95.12 100 ASN A CA 1
ATOM 748 C C . ASN A 1 100 ? 11.208 5.893 0.853 1.00 95.12 100 ASN A C 1
ATOM 750 O O . ASN A 1 100 ? 10.997 6.370 1.969 1.00 95.12 100 ASN A O 1
ATOM 754 N N . ALA A 1 101 ? 10.315 5.983 -0.138 1.00 96.44 101 ALA A N 1
ATOM 755 C CA . ALA A 1 101 ? 9.024 6.646 0.012 1.00 96.44 101 ALA A CA 1
ATOM 756 C C . ALA A 1 101 ? 8.131 5.949 1.053 1.00 96.44 101 ALA A C 1
ATOM 758 O O . ALA A 1 101 ? 7.462 6.625 1.836 1.00 96.44 101 ALA A O 1
ATOM 759 N N . LEU A 1 102 ? 8.145 4.612 1.101 1.00 95.62 102 LEU A N 1
ATOM 760 C CA . LEU A 1 102 ? 7.401 3.848 2.102 1.00 95.62 102 LEU A CA 1
ATOM 761 C C . LEU A 1 102 ? 8.012 4.008 3.498 1.00 95.62 102 LEU A C 1
ATOM 763 O O . LEU A 1 102 ? 7.284 4.259 4.454 1.00 95.62 102 LEU A O 1
ATOM 767 N N . ILE A 1 103 ? 9.339 3.950 3.616 1.00 94.25 103 ILE A N 1
ATOM 768 C CA . ILE A 1 103 ? 10.036 4.204 4.885 1.00 94.25 103 ILE A CA 1
ATOM 769 C C . ILE A 1 103 ? 9.699 5.609 5.407 1.00 94.25 103 ILE A C 1
ATOM 771 O O . ILE A 1 103 ? 9.393 5.774 6.587 1.00 94.25 103 ILE A O 1
ATOM 775 N N . ALA A 1 104 ? 9.708 6.621 4.536 1.00 94.56 104 ALA A N 1
ATOM 776 C CA . ALA A 1 104 ? 9.336 7.985 4.900 1.00 94.56 104 ALA A CA 1
ATOM 777 C C . ALA A 1 104 ? 7.866 8.086 5.342 1.00 94.56 104 ALA A C 1
ATOM 779 O O . ALA A 1 104 ? 7.572 8.751 6.335 1.00 94.56 104 ALA A O 1
ATOM 780 N N . ALA A 1 105 ? 6.948 7.407 4.649 1.00 94.31 105 ALA A N 1
ATOM 781 C CA . ALA A 1 105 ? 5.540 7.358 5.036 1.00 94.31 105 ALA A CA 1
ATOM 782 C C . ALA A 1 105 ? 5.340 6.704 6.414 1.00 94.31 105 ALA A C 1
ATOM 784 O O . ALA A 1 105 ? 4.613 7.251 7.240 1.00 94.31 105 ALA A O 1
ATOM 785 N N . LEU A 1 106 ? 6.033 5.597 6.696 1.00 92.00 106 LEU A N 1
ATOM 786 C CA . LEU A 1 106 ? 5.974 4.921 7.995 1.00 92.00 106 LEU A CA 1
ATOM 787 C C . LEU A 1 106 ? 6.537 5.800 9.118 1.00 92.00 106 LEU A C 1
ATOM 789 O O . LEU A 1 106 ? 5.896 5.951 10.154 1.00 92.00 106 LEU A O 1
ATOM 793 N N . LYS A 1 107 ? 7.678 6.461 8.893 1.00 91.75 107 LYS A N 1
ATOM 794 C CA . LYS A 1 107 ? 8.240 7.425 9.854 1.00 91.75 107 LYS A CA 1
ATOM 795 C C . LYS A 1 107 ? 7.275 8.577 10.145 1.00 91.75 107 LYS A C 1
ATOM 797 O O . LYS A 1 107 ? 7.137 8.977 11.300 1.00 91.75 107 LYS A O 1
ATOM 802 N N . ARG A 1 108 ? 6.588 9.101 9.121 1.00 91.38 108 ARG A N 1
ATOM 803 C CA . ARG A 1 108 ? 5.540 10.118 9.308 1.00 91.38 108 ARG A CA 1
ATOM 804 C C . ARG A 1 108 ? 4.371 9.570 10.121 1.00 91.38 108 ARG A C 1
ATOM 806 O O . ARG A 1 108 ? 3.961 10.227 11.069 1.00 91.38 108 ARG A O 1
ATOM 813 N N . ALA A 1 109 ? 3.883 8.368 9.814 1.00 89.50 109 ALA A N 1
ATOM 814 C CA . ALA A 1 109 ? 2.808 7.729 10.576 1.00 89.50 109 ALA A CA 1
ATOM 815 C C . ALA A 1 109 ? 3.182 7.553 12.060 1.00 89.50 109 ALA A C 1
ATOM 817 O O . ALA A 1 109 ? 2.399 7.910 12.937 1.00 89.50 109 ALA A O 1
ATOM 818 N N . GLN A 1 110 ? 4.411 7.117 12.351 1.00 86.94 110 GLN A N 1
ATOM 819 C CA . GLN A 1 110 ? 4.919 7.025 13.723 1.00 86.94 110 GLN A CA 1
ATOM 820 C C . GLN A 1 110 ? 4.991 8.392 14.416 1.00 86.94 110 GLN A C 1
ATOM 822 O O . GLN A 1 110 ? 4.647 8.512 15.589 1.00 86.94 110 GLN A O 1
ATOM 827 N N . ALA A 1 111 ? 5.428 9.440 13.711 1.00 87.81 111 ALA A N 1
ATOM 828 C CA . ALA A 1 111 ? 5.431 10.795 14.259 1.00 87.81 111 ALA A CA 1
ATOM 829 C C . ALA A 1 111 ? 4.008 11.296 14.567 1.00 87.81 111 ALA A C 1
ATOM 831 O O . ALA A 1 111 ? 3.800 11.908 15.614 1.00 87.81 111 ALA A O 1
ATOM 832 N N . HIS A 1 112 ? 3.032 10.993 13.704 1.00 85.75 112 HIS A N 1
ATOM 833 C CA . HIS A 1 112 ? 1.619 11.298 13.946 1.00 85.75 112 HIS A CA 1
ATOM 834 C C . HIS A 1 112 ? 1.062 10.551 15.162 1.00 85.75 112 HIS A C 1
ATOM 836 O O . HIS A 1 112 ? 0.388 11.170 15.980 1.00 85.75 112 HIS A O 1
ATOM 842 N N . GLN A 1 113 ? 1.394 9.268 15.336 1.00 83.19 113 GLN A N 1
ATOM 843 C CA . GLN A 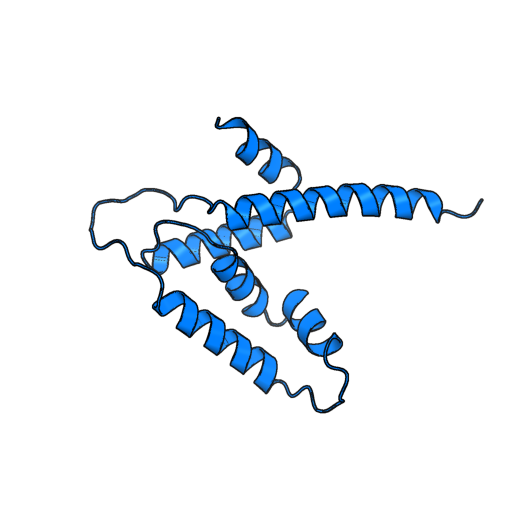1 113 ? 0.965 8.493 16.505 1.00 83.19 113 GLN A CA 1
ATOM 844 C C . GLN A 1 113 ? 1.480 9.101 17.818 1.00 83.19 113 GLN A C 1
ATOM 846 O O . GLN A 1 113 ? 0.725 9.210 18.781 1.00 83.19 113 GLN A O 1
ATOM 851 N N . ARG A 1 114 ? 2.741 9.556 17.854 1.00 80.69 114 ARG A N 1
ATOM 852 C CA . ARG A 1 114 ? 3.292 10.228 19.045 1.00 80.69 114 ARG A CA 1
ATOM 853 C C . ARG A 1 114 ? 2.566 11.535 19.369 1.00 80.69 114 ARG A C 1
ATOM 855 O O . ARG A 1 114 ? 2.339 11.809 20.538 1.00 80.69 114 ARG A O 1
ATOM 862 N N . ARG A 1 115 ? 2.190 12.326 18.356 1.00 78.44 115 ARG A N 1
ATOM 863 C CA . ARG A 1 115 ? 1.435 13.579 18.555 1.00 78.44 115 ARG A CA 1
ATOM 864 C C . ARG A 1 115 ? 0.007 13.323 19.044 1.00 78.44 115 ARG A C 1
ATOM 866 O O . ARG A 1 115 ? -0.418 13.972 19.988 1.00 78.44 115 ARG A O 1
ATOM 873 N N . GLY A 1 116 ? -0.690 12.346 18.460 1.00 67.25 116 GLY A N 1
ATOM 874 C CA . GLY A 1 116 ? -2.052 11.984 18.875 1.00 67.25 116 GLY A CA 1
ATOM 875 C C . GLY A 1 116 ? -2.136 11.442 20.307 1.00 67.25 116 GLY A C 1
ATOM 876 O O . GLY A 1 116 ? -3.121 11.689 20.989 1.00 67.25 116 GLY A O 1
ATOM 877 N N . CYS A 1 117 ? -1.084 10.768 20.789 1.00 59.31 117 CYS A N 1
ATOM 878 C CA . CYS A 1 117 ? -0.966 10.352 22.193 1.00 59.31 117 CYS A CA 1
ATOM 879 C C . CYS A 1 117 ? -0.956 11.556 23.157 1.00 59.31 117 CYS A C 1
ATOM 881 O O . CYS A 1 117 ? -1.632 11.539 24.182 1.00 59.31 117 CYS A O 1
ATOM 883 N N . ILE A 1 118 ? -0.230 12.622 22.800 1.00 60.25 118 ILE A N 1
ATOM 884 C CA . ILE A 1 118 ? -0.103 13.833 23.625 1.00 60.25 118 ILE A CA 1
ATOM 885 C C . ILE A 1 118 ? -1.421 14.623 23.646 1.00 60.25 118 ILE A C 1
ATOM 887 O O . ILE A 1 118 ? -1.838 15.071 24.711 1.00 60.25 118 ILE A O 1
ATOM 891 N N . GLU A 1 119 ? -2.111 14.756 22.505 1.00 57.72 119 GLU A N 1
ATOM 892 C CA . GLU A 1 119 ? -3.430 15.413 22.468 1.00 57.72 119 GLU A CA 1
ATOM 893 C C . GLU A 1 119 ? -4.498 14.645 23.263 1.00 57.72 119 GLU A C 1
ATOM 895 O O . GLU A 1 119 ? -5.304 15.266 23.951 1.00 57.72 119 GLU A O 1
ATOM 900 N N . GLN A 1 120 ? -4.488 13.305 23.239 1.00 54.97 120 GLN A N 1
ATOM 901 C CA . GLN A 1 120 ? -5.428 12.507 24.039 1.00 54.97 120 GLN A CA 1
ATOM 902 C C . GLN A 1 120 ? -5.185 12.627 25.550 1.00 54.97 120 GLN A C 1
ATOM 904 O O . GLN A 1 120 ? -6.148 12.596 26.312 1.00 54.97 120 GLN A O 1
ATOM 909 N N . GLN A 1 121 ? -3.936 12.821 25.994 1.00 53.72 121 GLN A N 1
ATOM 910 C CA . GLN A 1 121 ? -3.638 13.109 27.403 1.00 53.72 121 GLN A CA 1
ATOM 911 C C . GLN A 1 121 ? -4.106 14.504 27.852 1.00 53.72 121 GLN A C 1
ATOM 913 O O . GLN A 1 121 ? -4.397 14.681 29.030 1.00 53.72 121 GLN A O 1
ATOM 918 N N . GLN A 1 122 ? -4.214 15.486 26.950 1.00 55.34 122 GLN A N 1
ATOM 919 C CA . GLN A 1 122 ? -4.712 16.829 27.291 1.00 55.34 122 GLN A CA 1
ATOM 920 C C . GLN A 1 122 ? -6.243 16.943 27.343 1.00 55.34 122 GLN A C 1
ATOM 922 O O . GLN A 1 122 ? -6.750 17.923 27.878 1.00 55.34 122 GLN A O 1
ATOM 927 N N . GLN A 1 123 ? -6.987 15.971 26.808 1.00 52.53 123 GLN A N 1
ATOM 928 C CA . GLN A 1 123 ? -8.459 15.994 26.780 1.00 52.53 123 GLN A CA 1
ATOM 929 C C . GLN A 1 123 ? -9.120 15.170 27.890 1.00 52.53 123 GLN A C 1
ATOM 931 O O . GLN A 1 123 ? -10.335 14.989 27.861 1.00 52.53 123 GLN A O 1
ATOM 936 N N . GLN A 1 124 ? -8.362 14.677 28.871 1.00 40.22 124 GLN A N 1
ATOM 937 C CA . GLN A 1 124 ? -8.943 14.020 30.038 1.00 40.22 124 GLN A CA 1
ATOM 938 C C . GLN A 1 124 ? -9.460 15.098 31.011 1.00 40.22 124 GLN A C 1
ATOM 940 O O . GLN A 1 124 ? -8.642 15.854 31.539 1.00 40.22 124 GLN A O 1
ATOM 945 N N . PRO A 1 125 ? -10.785 15.234 31.227 1.00 52.81 125 PRO A N 1
ATOM 946 C CA . PRO A 1 125 ? -11.305 16.174 32.211 1.00 52.81 125 PRO A CA 1
ATOM 947 C C . PRO A 1 125 ? -10.942 15.678 33.614 1.00 52.81 125 PRO A C 1
ATOM 949 O O . PRO A 1 125 ? -10.969 14.471 33.867 1.00 52.81 125 PRO A O 1
ATOM 952 N N . LEU A 1 126 ? -10.598 16.625 34.486 1.00 44.12 126 LEU A N 1
ATOM 953 C CA . LEU A 1 126 ? -10.546 16.445 35.939 1.00 44.12 126 LEU A CA 1
ATOM 954 C C . LEU A 1 126 ? -11.941 16.114 36.485 1.00 44.12 126 LEU A C 1
ATOM 956 O O . LEU A 1 126 ? -12.915 16.726 35.986 1.00 44.12 126 LEU A O 1
#

Nearest PDB structures (foldseek):
  1khy-assembly1_A  TM=8.402E-01  e=5.363E-03  Escherichia coli
  6og3-assembly1_E  TM=8.401E-01  e=6.769E-03  Escherichia coli K-12
  1khy-assembly3_C  TM=8.226E-01  e=1.143E-02  Escherichia coli
  7eko-assembly1_O  TM=6.908E-01  e=8.756E-02  Chlamydomonas reinhardtii
  8ibp-assembly1_A  TM=5.990E-01  e=3.750E-01  Mycobacterium tuberculosis

Solvent-accessible surface area (backbone atoms only — not comparable to full-atom values): 7440 Å² total; per-residue (Å²): 139,74,71,69,61,59,64,56,60,77,71,49,52,74,67,59,50,49,46,51,54,52,13,44,53,52,22,51,78,63,36,26,67,46,30,42,56,66,39,44,52,44,50,41,51,72,37,90,83,26,67,59,42,55,47,60,55,66,72,46,96,51,100,76,68,48,79,61,55,64,51,48,52,53,48,52,44,52,54,55,57,72,69,50,77,61,62,90,67,101,73,72,90,63,78,51,41,78,30,70,70,30,54,52,50,50,54,49,51,53,54,49,52,58,51,54,54,54,55,58,66,71,68,63,80,131

Organism: Prunus armeniaca (NCBI:txid36596)

pLDDT: mean 80.65, std 16.52, range [40.22, 98.06]

Radius of gyration: 17.29 Å; Cα contacts (8 Å, |Δi|>4): 90; chains: 1; bounding box: 46×34×51 Å

Sequence (126 aa):
MRSGTCAVQQTLTAEAASVLKHSLSLARRRGHAQVTPLHVAATLLSSRTSLLRRACLKSQPHQTSHPLQCRALELCFNVALNRLPTTPGPLLHGQPSLSNALIAALKRAQAHQRRGCIEQQQQQPL

Mean predicted aligned error: 8.91 Å

InterPro domains:
  IPR004176 Clp, repeat (R) N-terminal domain [PF02861] (12-114)
  IPR004176 Clp, repeat (R) N-terminal domain [PS51903] 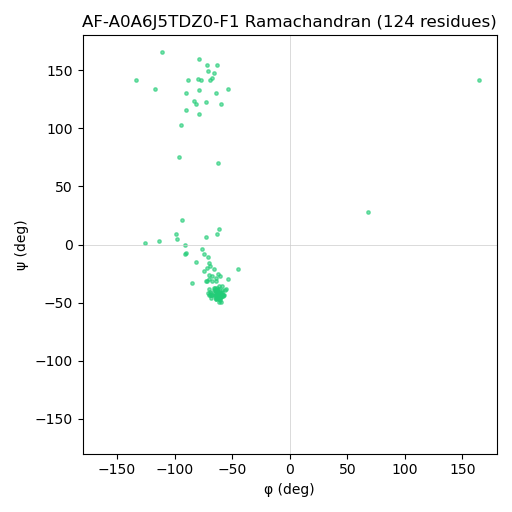(8-126)
  IPR036628 Clp, N-terminal domain superfamily [G3DSA:1.10.1780.10] (9-124)
  IPR036628 Clp, N-terminal domain superfamily [SSF81923] (12-114)
  IPR051650 Strigolactone signaling regulator [PTHR43572] (1-126)

Foldseek 3Di:
DPPLVVVLVVPDDPVLVVLVVQLLVVCVVLQHLEREVLSSLLSQLVDPPHPSVVVQQVVDPDPVSDPVVSVVVNVVSVVVSNPDDHDDDPPCPDRRYYDPNRSVVSVVVVVVVVVVVVVVVVPDDD

Secondary structure (DSSP, 8-state):
--HHHHHHHTT--HHHHHHHHHHHHHHHHTT-SEE-HHHHHHHHHHSTT-HHHHHHHHT-SSTT--HHHHHHHHHHHHHHHHTSPP---TT--PPPEEPHHHHHHHHHHHHHHHHHHHHHHHT---